Protein AF-W1XN38-F1 (afdb_monomer)

Nearest PDB structures (foldseek):
  1pem-assembly1_A-2  TM=1.004E+00  e=5.627E-11  Salmonella enterica subsp. enterica serovar Typhimurium
  1peo-assembly1_A-2  TM=1.005E+00  e=6.891E-11  Salmonella enterica subsp. enterica serovar Typhimurium
  1peq-assembly1_A  TM=1.005E+00  e=8.440E-11  Salmonella enterica subsp. enterica serovar Typhimurium
  1peu-assembly1_A-2  TM=1.003E+00  e=7.888E-11  Salmonella enterica subsp. enterica serovar Typhimurium
  6mv9-assembly1_B  TM=9.324E-01  e=2.978E-06  Bacillus subtilis

Solvent-accessible surface area (backbone atoms only — not comparable to full-atom values): 5429 Å² total; per-residue (Å²): 105,82,38,79,46,72,37,49,72,38,40,23,72,73,70,75,41,58,54,75,78,53,64,58,84,84,42,42,70,60,55,70,67,37,82,81,38,54,69,48,78,46,50,49,63,59,51,54,49,53,48,52,54,41,27,72,76,69,71,36,75,80,86,79,62,51,72,63,52,48,72,67,48,90,60,95,77,82,66,75,78,75,62,100,84,97

InterPro domains:
  IPR000788 Ribonucleotide reductase large subunit, C-terminal [PF02867] (2-86)
  IPR039718 Ribonucleoside-diphosphate reductase large subunit [PTHR11573] (2-86)

Radius of gyration: 14.74 Å; Cα contacts (8 Å, |Δi|>4): 72; chains: 1; bounding box: 33×34×30 Å

Organism: NCBI:txid408170

Sequence (86 aa):
AQMALFSPYDVERVYGKPFADIAISEHYDELVADERIRKKYLNARDFFQRLAEIQFESGYPYIMYEDTVNRANPIAGRINMSNLCS

Mean predicted align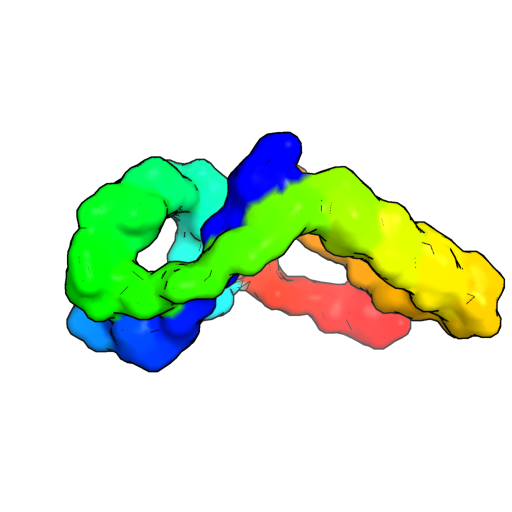ed error: 2.31 Å

Foldseek 3Di:
DKDKDWDQVQCCVVVVDGPLQDDCVVCVVVRVPDPSIDIDIDDPVVVVVVQVVVCVVPVDDDDDPQVVCQVPDPDPGGDRDDDPVD

Structure (mmCIF, N/CA/C/O backbone):
data_AF-W1XN38-F1
#
_entry.id   AF-W1XN38-F1
#
loop_
_atom_site.group_PDB
_atom_site.id
_atom_site.type_symbol
_atom_site.label_atom_id
_atom_site.label_alt_id
_atom_site.label_comp_id
_atom_site.label_asym_id
_atom_site.label_entity_id
_atom_site.label_seq_id
_atom_site.pdbx_PDB_ins_code
_atom_site.Cartn_x
_atom_site.Cartn_y
_atom_site.Cartn_z
_atom_site.occupancy
_atom_site.B_iso_or_equiv
_atom_site.auth_seq_id
_atom_site.auth_comp_id
_atom_site.auth_asym_id
_atom_site.auth_atom_id
_atom_site.pdbx_PDB_model_num
ATOM 1 N N . ALA A 1 1 ? -9.560 11.248 -6.099 1.00 78.62 1 ALA A N 1
ATOM 2 C CA . ALA A 1 1 ? -9.887 10.083 -5.253 1.00 78.62 1 ALA A CA 1
ATOM 3 C C . ALA A 1 1 ? -9.086 10.198 -3.963 1.00 78.62 1 ALA A C 1
ATOM 5 O O . ALA A 1 1 ? -7.928 10.601 -4.036 1.00 78.62 1 ALA A O 1
ATOM 6 N N . GLN A 1 2 ? -9.702 9.931 -2.812 1.00 95.38 2 GLN A N 1
ATOM 7 C CA . GLN A 1 2 ? -9.016 9.942 -1.515 1.00 95.38 2 GLN A CA 1
ATOM 8 C C . GLN A 1 2 ? -8.377 8.569 -1.262 1.00 95.38 2 GLN A C 1
ATOM 10 O O . GLN A 1 2 ? -8.980 7.550 -1.585 1.00 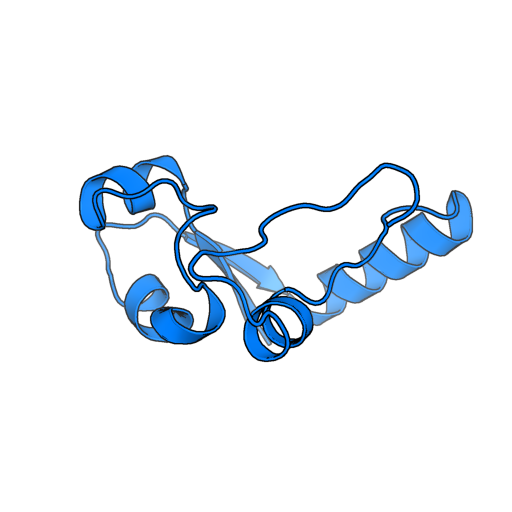95.38 2 GLN A O 1
ATOM 15 N N . MET A 1 3 ? -7.175 8.556 -0.696 1.00 98.19 3 MET A N 1
ATOM 16 C CA . MET A 1 3 ? -6.427 7.370 -0.284 1.00 98.19 3 MET A CA 1
ATOM 17 C C . MET A 1 3 ? -6.347 7.354 1.240 1.00 98.19 3 MET A C 1
ATOM 19 O O . MET A 1 3 ? -5.908 8.337 1.840 1.00 98.19 3 MET A O 1
ATOM 23 N N . ALA A 1 4 ? -6.786 6.260 1.856 1.00 98.44 4 ALA A N 1
ATOM 24 C CA . ALA A 1 4 ? -6.731 6.061 3.295 1.00 98.44 4 ALA A CA 1
ATOM 25 C C . ALA A 1 4 ? -5.391 5.428 3.693 1.00 98.44 4 ALA A C 1
ATOM 27 O O . ALA A 1 4 ? -4.973 4.416 3.139 1.00 98.44 4 ALA A O 1
ATOM 28 N N . LEU A 1 5 ? -4.725 6.028 4.675 1.00 98.44 5 LEU A N 1
ATOM 29 C CA . LEU A 1 5 ? -3.560 5.473 5.352 1.00 98.44 5 LEU A CA 1
ATOM 30 C C . LEU A 1 5 ? -4.000 4.941 6.709 1.00 98.44 5 LEU A C 1
ATOM 32 O O . LEU A 1 5 ? -4.476 5.716 7.542 1.00 98.44 5 LEU A O 1
ATOM 36 N N . PHE A 1 6 ? -3.814 3.648 6.941 1.00 98.56 6 PHE A N 1
ATOM 37 C CA . PHE A 1 6 ? -4.213 2.989 8.181 1.00 98.56 6 PHE A CA 1
ATOM 38 C C . PHE A 1 6 ? -3.056 2.941 9.181 1.00 98.56 6 PHE A C 1
ATOM 40 O O . PHE A 1 6 ? -1.894 2.804 8.806 1.00 98.56 6 PHE A O 1
ATOM 47 N N . SER A 1 7 ? -3.374 3.069 10.467 1.00 98.50 7 SER A N 1
ATOM 48 C CA . SER A 1 7 ? -2.420 2.942 11.572 1.00 98.50 7 SER A CA 1
ATOM 49 C C . SER A 1 7 ? -1.981 1.482 11.754 1.00 98.50 7 SER A C 1
ATOM 51 O O . SER A 1 7 ? -2.823 0.657 12.112 1.00 98.50 7 SER A O 1
ATOM 53 N N . PRO A 1 8 ? -0.687 1.140 11.585 1.00 98.38 8 PRO A N 1
ATOM 54 C CA . PRO A 1 8 ? -0.218 -0.233 11.778 1.00 98.38 8 PRO A CA 1
ATOM 55 C C . PRO A 1 8 ? -0.476 -0.762 13.192 1.00 98.38 8 PRO A C 1
ATOM 57 O O . PRO A 1 8 ? -0.846 -1.918 13.361 1.00 98.38 8 PRO A O 1
ATOM 60 N N . TYR A 1 9 ? -0.342 0.112 14.195 1.00 98.44 9 TYR A N 1
ATOM 61 C CA . TYR A 1 9 ? -0.581 -0.216 15.600 1.00 98.44 9 TYR A CA 1
ATOM 62 C C . TYR A 1 9 ? -2.035 -0.625 15.864 1.00 98.44 9 TYR A C 1
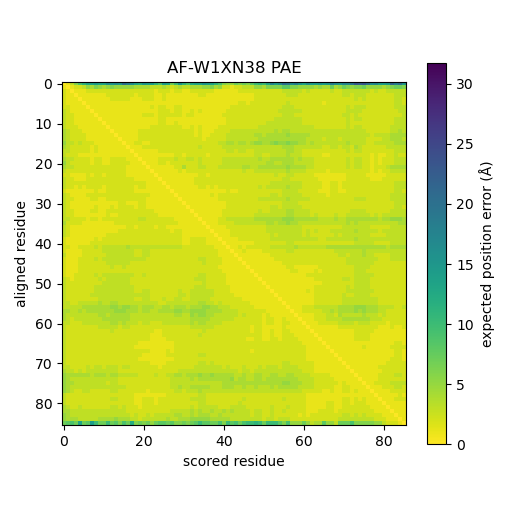ATOM 64 O O . TYR A 1 9 ? -2.291 -1.606 16.559 1.00 98.44 9 TYR A O 1
ATOM 72 N N . ASP A 1 10 ? -2.997 0.111 15.301 1.00 98.38 10 ASP A N 1
ATOM 73 C CA . ASP A 1 10 ? -4.414 -0.206 15.501 1.00 98.38 10 ASP A CA 1
ATOM 74 C C . ASP A 1 10 ? -4.811 -1.449 14.701 1.00 98.38 10 ASP A C 1
ATOM 76 O O . ASP A 1 10 ? -5.540 -2.300 15.207 1.00 98.38 10 ASP A O 1
ATOM 80 N N . VAL A 1 11 ? -4.285 -1.584 13.479 1.00 98.12 11 VAL A N 1
ATOM 81 C CA . VAL A 1 11 ? -4.502 -2.760 12.630 1.00 98.12 11 VAL A CA 1
A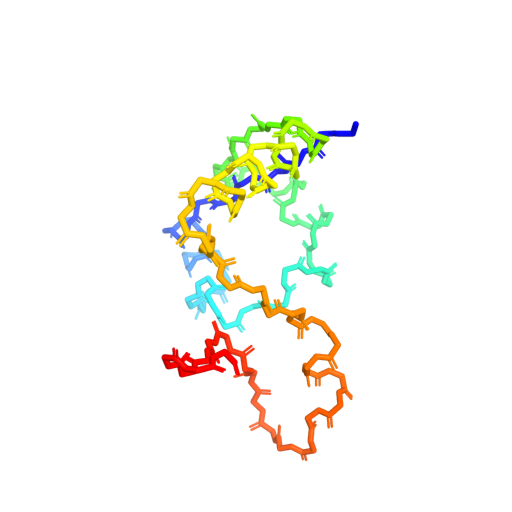TOM 82 C C . VAL A 1 11 ? -4.035 -4.030 13.337 1.00 98.12 11 VAL A C 1
ATOM 84 O O . VAL A 1 11 ? -4.812 -4.975 13.435 1.00 98.12 11 VAL A O 1
ATOM 87 N N . GLU A 1 12 ? -2.832 -4.043 13.913 1.00 98.12 12 GLU A N 1
ATOM 88 C CA . GLU A 1 12 ? -2.324 -5.210 14.641 1.00 98.12 12 GLU A CA 1
ATOM 89 C C . GLU A 1 12 ? -3.186 -5.564 15.857 1.00 98.12 12 GLU A C 1
ATOM 91 O O . GLU A 1 12 ? -3.503 -6.732 16.077 1.00 98.12 12 GLU A O 1
ATOM 96 N N . ARG A 1 13 ? -3.655 -4.561 16.607 1.00 97.75 13 ARG A N 1
ATOM 97 C CA . ARG A 1 13 ? -4.545 -4.778 17.758 1.00 97.75 13 ARG A CA 1
ATOM 98 C C . ARG A 1 13 ? -5.919 -5.323 17.374 1.00 97.75 13 AR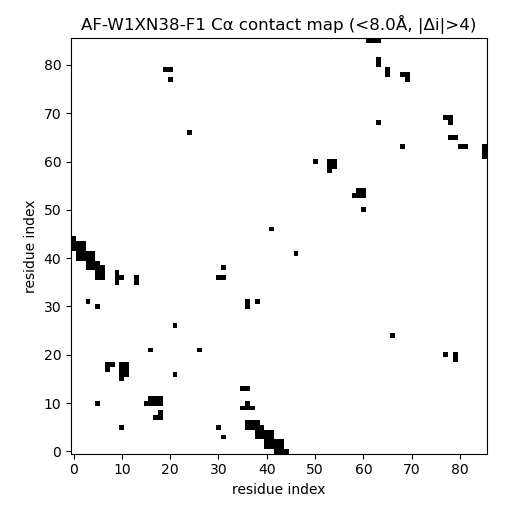G A C 1
ATOM 100 O O . ARG A 1 13 ? -6.513 -6.045 18.171 1.00 97.75 13 ARG A O 1
ATOM 107 N N . VAL A 1 14 ? -6.442 -4.947 16.209 1.00 97.25 14 VAL A N 1
ATOM 108 C CA . VAL A 1 14 ? -7.771 -5.366 15.742 1.00 97.25 14 VAL A CA 1
ATOM 109 C C . VAL A 1 14 ? -7.722 -6.714 15.020 1.00 97.25 14 VAL A C 1
ATOM 111 O O . VAL A 1 14 ? -8.576 -7.562 15.265 1.00 97.25 14 VAL A O 1
ATOM 114 N N . TYR A 1 15 ? -6.731 -6.919 14.152 1.00 96.31 15 TYR A N 1
ATOM 115 C CA . TYR A 1 15 ? -6.627 -8.090 13.275 1.00 96.31 15 TYR A CA 1
ATOM 116 C C . TYR A 1 15 ? -5.714 -9.190 13.834 1.00 96.31 15 TYR A C 1
ATOM 118 O O . TYR A 1 15 ? -5.684 -10.292 13.288 1.00 96.31 15 TYR A O 1
ATOM 126 N N . GLY A 1 16 ? -4.950 -8.914 14.897 1.00 97.44 16 GLY A N 1
ATOM 127 C CA . GLY A 1 16 ? -3.996 -9.863 15.480 1.00 97.44 16 GLY A CA 1
ATOM 128 C C . GLY A 1 16 ? -2.821 -10.202 14.557 1.00 97.44 16 GLY A C 1
ATOM 129 O O . GLY A 1 16 ? -2.157 -11.215 14.765 1.00 97.44 16 GLY A O 1
ATOM 130 N N . LYS A 1 17 ? -2.591 -9.390 13.518 1.00 96.50 17 LYS A N 1
ATOM 131 C CA . LYS A 1 17 ? -1.523 -9.554 12.528 1.00 96.50 17 LYS A CA 1
ATOM 132 C C . LYS A 1 17 ? -0.831 -8.218 12.274 1.00 96.50 17 LYS A C 1
ATOM 134 O O . LYS A 1 17 ? -1.530 -7.206 12.190 1.00 96.50 17 LYS A O 1
ATOM 139 N N . PRO A 1 18 ? 0.497 -8.198 12.082 1.00 97.19 18 PRO A N 1
ATOM 140 C CA . PRO A 1 18 ? 1.188 -7.002 11.624 1.00 97.19 18 PRO A CA 1
ATOM 141 C C . PRO A 1 18 ? 0.571 -6.465 10.330 1.00 97.19 18 PRO A C 1
ATOM 143 O O . PRO A 1 18 ? 0.090 -7.223 9.489 1.00 97.19 18 PRO A O 1
ATOM 146 N N . PHE A 1 19 ? 0.636 -5.147 10.141 1.00 97.81 19 PHE A N 1
ATOM 147 C CA . PHE A 1 19 ? 0.072 -4.473 8.966 1.00 97.81 19 PHE A CA 1
ATOM 148 C C . PHE A 1 19 ? 0.528 -5.084 7.631 1.00 97.81 19 PHE A C 1
ATOM 150 O O . PHE A 1 19 ? -0.275 -5.249 6.719 1.00 97.81 19 PHE A O 1
ATOM 157 N N . ALA A 1 20 ? 1.809 -5.452 7.542 1.00 96.56 20 ALA A N 1
ATOM 158 C CA . ALA A 1 20 ? 2.427 -6.006 6.339 1.00 96.56 20 ALA A CA 1
ATOM 159 C C . ALA A 1 20 ? 1.969 -7.438 5.989 1.00 96.56 20 ALA A C 1
ATOM 161 O O . ALA A 1 20 ? 2.321 -7.938 4.923 1.00 96.56 20 ALA A O 1
ATOM 162 N N . ASP A 1 21 ? 1.198 -8.092 6.863 1.00 96.69 21 ASP A N 1
ATOM 163 C CA . AS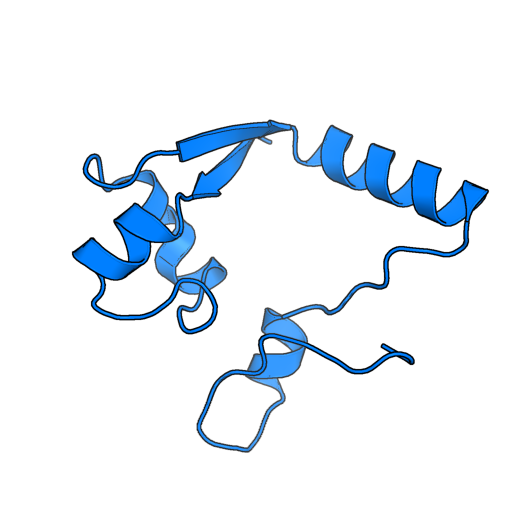P A 1 21 ? 0.738 -9.476 6.688 1.00 96.69 21 ASP A CA 1
ATOM 164 C C . ASP A 1 21 ? -0.763 -9.566 6.355 1.00 96.69 21 ASP A C 1
ATOM 166 O O . ASP A 1 21 ? -1.344 -10.657 6.326 1.00 96.69 21 ASP A O 1
ATOM 170 N N . ILE A 1 22 ? -1.408 -8.425 6.097 1.00 96.56 22 ILE A N 1
ATOM 171 C CA . ILE A 1 22 ? -2.827 -8.319 5.738 1.00 96.56 22 ILE A CA 1
ATOM 172 C C . ILE A 1 22 ? -2.947 -7.876 4.278 1.00 96.56 22 ILE A C 1
ATOM 174 O O . ILE A 1 22 ? -2.164 -7.065 3.792 1.00 96.56 22 ILE A O 1
ATOM 178 N N . ALA A 1 23 ? -3.943 -8.403 3.567 1.00 97.50 23 ALA A N 1
ATOM 179 C CA . ALA A 1 23 ? -4.255 -7.991 2.205 1.00 97.50 23 ALA A CA 1
ATOM 180 C C . ALA A 1 23 ? -5.003 -6.649 2.202 1.00 97.50 23 ALA A C 1
ATOM 182 O O . ALA A 1 23 ? -6.223 -6.613 2.359 1.00 97.50 23 ALA A O 1
ATOM 183 N N . ILE A 1 24 ? -4.279 -5.539 2.033 1.00 98.12 24 ILE A N 1
ATOM 184 C CA . ILE A 1 24 ? -4.868 -4.194 2.130 1.00 98.12 24 ILE A CA 1
ATOM 185 C C . ILE A 1 24 ? -5.973 -3.986 1.095 1.00 98.12 24 ILE A C 1
ATOM 187 O O . ILE A 1 24 ? -7.028 -3.473 1.449 1.00 98.12 24 ILE A O 1
ATOM 191 N N . SER A 1 25 ? -5.767 -4.414 -0.153 1.00 98.00 25 SER A N 1
ATOM 192 C CA . SER A 1 25 ? -6.767 -4.279 -1.217 1.00 98.00 25 SER A CA 1
ATOM 193 C C . SER A 1 25 ? -8.045 -5.078 -0.946 1.00 98.00 25 SER A C 1
ATOM 195 O O . SER A 1 25 ? -9.132 -4.599 -1.253 1.00 98.00 25 SER A O 1
ATOM 197 N N . GLU A 1 26 ? -7.935 -6.272 -0.357 1.00 97.94 26 GLU A N 1
ATOM 198 C CA . GLU A 1 26 ? -9.091 -7.127 -0.041 1.00 97.94 26 GLU A CA 1
ATOM 199 C C . GLU A 1 26 ? -9.904 -6.567 1.134 1.00 97.94 26 GLU A C 1
ATOM 201 O O . GLU A 1 26 ? -11.130 -6.607 1.111 1.00 97.94 26 GLU A O 1
ATOM 206 N N . HIS A 1 27 ? -9.224 -5.996 2.131 1.00 97.62 27 HIS A N 1
ATOM 207 C CA . HIS A 1 27 ? -9.844 -5.465 3.346 1.00 97.62 27 HIS A CA 1
ATOM 208 C C . HIS A 1 27 ? -10.041 -3.944 3.324 1.00 97.62 27 HIS A C 1
ATOM 210 O O . HIS A 1 27 ? -10.360 -3.361 4.357 1.00 97.62 27 HIS A O 1
ATOM 216 N N . TYR A 1 28 ? -9.836 -3.265 2.192 1.00 98.19 28 TYR A N 1
ATOM 217 C CA . TYR A 1 28 ? -9.757 -1.801 2.171 1.00 98.19 28 TYR A CA 1
ATOM 218 C C . TYR A 1 28 ? -11.023 -1.137 2.724 1.00 98.19 28 TYR A C 1
ATOM 220 O O . TYR A 1 28 ? -10.937 -0.293 3.617 1.00 98.19 28 TYR A O 1
ATOM 228 N N . ASP A 1 29 ? -12.198 -1.550 2.248 1.00 98.19 29 ASP A N 1
ATOM 229 C CA . ASP A 1 29 ? -13.475 -0.977 2.684 1.00 98.19 29 ASP A CA 1
ATOM 230 C C . ASP A 1 29 ? -13.789 -1.322 4.149 1.00 98.19 29 ASP A C 1
ATOM 232 O O . ASP A 1 29 ? -14.296 -0.477 4.890 1.00 98.19 29 ASP A O 1
ATOM 236 N N . GLU A 1 30 ? -13.415 -2.523 4.601 1.00 98.00 30 GLU A N 1
ATOM 237 C CA . GLU A 1 30 ? -13.549 -2.948 6.001 1.00 98.00 30 GLU A CA 1
ATOM 238 C C . GLU A 1 30 ? -12.666 -2.099 6.923 1.00 98.00 30 GLU A C 1
ATOM 240 O O . GLU A 1 30 ? -13.123 -1.576 7.942 1.00 98.00 30 GLU A O 1
ATOM 245 N N . LEU A 1 31 ? -11.405 -1.897 6.533 1.00 98.00 31 LEU A N 1
ATOM 246 C CA . LEU A 1 31 ? -10.456 -1.056 7.250 1.00 98.00 31 LEU A CA 1
ATOM 247 C C . LEU A 1 31 ? -10.930 0.396 7.286 1.00 98.00 31 LEU A C 1
ATOM 249 O O . LEU A 1 31 ? -10.824 1.031 8.334 1.00 98.00 31 LEU A O 1
ATOM 253 N N . VAL A 1 32 ? -11.473 0.929 6.183 1.00 98.19 32 VAL A N 1
ATOM 254 C CA . VAL A 1 32 ? -12.054 2.282 6.121 1.00 98.19 32 VAL A CA 1
ATOM 255 C C . VAL A 1 32 ? -13.233 2.415 7.088 1.00 98.19 32 VAL A C 1
ATOM 257 O O . VAL A 1 32 ? -13.278 3.391 7.845 1.00 98.19 32 VAL A O 1
ATOM 260 N N . ALA A 1 33 ? -14.133 1.432 7.119 1.00 98.25 33 ALA A N 1
ATOM 261 C CA . ALA A 1 33 ? -15.325 1.440 7.963 1.00 98.25 33 ALA A CA 1
ATOM 262 C C . ALA A 1 33 ? -15.030 1.259 9.467 1.00 98.25 33 ALA A C 1
ATOM 264 O O . ALA A 1 33 ? -15.783 1.765 10.295 1.00 98.25 33 ALA A O 1
ATOM 265 N N . ASP A 1 34 ? -13.941 0.583 9.850 1.00 98.00 34 ASP A N 1
ATOM 266 C CA . ASP A 1 34 ? -13.675 0.244 11.256 1.00 98.00 34 ASP A CA 1
ATOM 267 C C . ASP A 1 34 ? -13.179 1.438 12.090 1.00 98.00 34 ASP A C 1
ATOM 269 O O . ASP A 1 34 ? -11.995 1.782 12.074 1.00 98.00 34 ASP A O 1
ATOM 273 N N . GLU A 1 35 ? -14.060 2.070 12.862 1.00 97.81 35 GLU A N 1
ATOM 274 C CA . GLU A 1 35 ? -13.757 3.247 13.692 1.00 97.81 35 GLU A CA 1
ATOM 275 C C . GLU A 1 35 ? -12.628 3.044 14.719 1.00 97.81 35 GLU A C 1
ATOM 277 O O . GLU A 1 35 ? -12.020 4.022 15.157 1.00 97.81 35 GLU A O 1
ATOM 282 N N . ARG A 1 36 ? -12.291 1.795 15.075 1.00 98.12 36 ARG A N 1
ATOM 283 C CA . ARG A 1 36 ? -11.178 1.488 15.992 1.00 98.12 36 ARG A CA 1
ATOM 284 C C . ARG A 1 36 ? -9.813 1.758 15.359 1.00 98.12 36 ARG A C 1
ATOM 286 O O . ARG A 1 36 ? -8.827 1.898 16.077 1.00 98.12 36 ARG A O 1
ATOM 293 N N . ILE A 1 37 ? -9.748 1.816 14.028 1.00 98.44 37 ILE A N 1
ATOM 294 C CA . ILE A 1 37 ? -8.515 2.000 13.265 1.00 98.44 37 ILE A CA 1
ATOM 295 C C . ILE A 1 37 ? -8.383 3.462 12.883 1.00 98.44 37 ILE A C 1
ATOM 297 O O . ILE A 1 37 ? -9.179 3.997 12.104 1.00 98.44 37 ILE A O 1
ATOM 301 N N . ARG A 1 38 ? -7.336 4.119 13.385 1.00 98.50 38 ARG A N 1
ATOM 302 C CA . ARG A 1 38 ? -7.036 5.491 12.992 1.00 98.50 38 ARG A CA 1
ATOM 303 C C . ARG A 1 38 ? -6.656 5.539 11.512 1.00 98.50 38 ARG A C 1
ATOM 305 O O . ARG A 1 38 ? -5.760 4.816 11.072 1.00 98.50 38 ARG A O 1
ATOM 312 N N . LYS A 1 39 ? -7.276 6.467 10.774 1.00 98.38 39 LYS A N 1
ATOM 313 C CA . LYS A 1 39 ? -6.923 6.779 9.382 1.00 98.38 39 LYS A CA 1
ATOM 314 C C . LYS A 1 39 ? -6.380 8.189 9.220 1.00 98.38 39 LYS A C 1
ATOM 316 O O . LYS A 1 39 ? -6.745 9.106 9.956 1.00 98.38 39 LYS A O 1
ATOM 321 N N . LYS A 1 40 ? -5.537 8.367 8.210 1.00 98.31 40 LYS A N 1
ATOM 322 C CA . LYS A 1 40 ? -5.271 9.661 7.572 1.00 98.31 40 LYS A CA 1
ATOM 323 C C . LYS A 1 40 ? -5.687 9.574 6.112 1.00 98.31 40 LYS A C 1
ATOM 325 O O . LYS A 1 40 ? -5.692 8.485 5.551 1.00 98.31 40 LYS A O 1
ATOM 330 N N . TYR A 1 41 ? -5.995 10.710 5.504 1.00 98.25 41 TYR A N 1
ATOM 331 C CA . TYR A 1 41 ? -6.376 10.766 4.098 1.00 98.25 41 TYR A CA 1
ATOM 332 C C . TYR A 1 41 ? -5.434 11.667 3.317 1.00 98.25 41 TYR A C 1
ATOM 334 O O . TYR A 1 41 ? -4.966 12.685 3.828 1.00 98.25 41 TYR A O 1
ATOM 342 N N . LEU A 1 42 ? -5.169 11.270 2.080 1.00 97.25 42 LEU A N 1
ATOM 343 C CA . LEU A 1 42 ? -4.442 12.062 1.100 1.00 97.25 42 LEU A CA 1
ATOM 344 C C . LEU A 1 42 ? -5.049 11.875 -0.287 1.00 97.25 42 LEU A C 1
ATOM 346 O O . LEU A 1 42 ? -5.797 10.933 -0.537 1.00 97.25 42 LEU A O 1
ATOM 350 N N . ASN A 1 43 ? -4.732 12.768 -1.214 1.00 98.12 43 ASN A N 1
ATOM 351 C CA . ASN A 1 43 ? -5.176 12.629 -2.592 1.00 98.12 43 ASN A CA 1
ATOM 352 C C . ASN A 1 43 ? -4.293 11.619 -3.337 1.00 98.12 43 ASN A C 1
ATOM 354 O O . ASN A 1 43 ? -3.083 11.804 -3.450 1.00 98.12 43 ASN A O 1
ATOM 358 N N . ALA A 1 44 ? -4.908 10.573 -3.891 1.00 97.19 44 ALA A N 1
ATOM 359 C CA . ALA A 1 44 ? -4.191 9.533 -4.627 1.00 97.19 44 ALA A CA 1
ATOM 360 C C . ALA A 1 44 ? -3.433 10.079 -5.852 1.00 97.19 44 ALA A C 1
ATOM 362 O O . ALA A 1 44 ? -2.354 9.594 -6.182 1.00 97.19 44 ALA A O 1
ATOM 363 N N . ARG A 1 45 ? -3.974 11.104 -6.529 1.00 97.62 45 ARG A N 1
ATOM 364 C CA . ARG A 1 45 ? -3.313 11.711 -7.694 1.00 97.62 45 ARG A CA 1
ATOM 365 C C . ARG A 1 45 ? -2.045 12.451 -7.280 1.00 97.62 45 ARG A C 1
ATOM 367 O O . ARG A 1 45 ? -1.019 12.283 -7.929 1.00 97.62 45 ARG A O 1
ATOM 374 N N . ASP A 1 46 ? -2.115 13.200 -6.185 1.00 98.12 46 ASP A N 1
ATOM 375 C CA . ASP A 1 46 ? -0.980 13.971 -5.672 1.00 98.12 46 ASP A CA 1
ATOM 376 C C . ASP A 1 46 ? 0.120 13.029 -5.156 1.00 98.12 46 ASP A C 1
ATOM 378 O O . ASP A 1 46 ? 1.304 13.308 -5.327 1.00 98.12 46 ASP A O 1
ATOM 382 N N . PHE A 1 47 ? -0.253 11.864 -4.609 1.00 98.12 47 PHE A N 1
ATOM 383 C CA . PHE A 1 47 ? 0.697 10.802 -4.265 1.00 98.12 47 PHE A CA 1
ATOM 384 C C . PHE A 1 47 ? 1.489 10.311 -5.484 1.00 98.12 47 PHE A C 1
ATOM 386 O O . PHE A 1 47 ? 2.718 10.318 -5.448 1.00 98.12 47 PHE A O 1
ATOM 393 N N . PHE A 1 48 ? 0.811 9.928 -6.573 1.00 97.75 48 PHE A N 1
ATOM 394 C CA . PHE A 1 48 ? 1.501 9.471 -7.785 1.00 97.75 48 PHE A CA 1
ATOM 395 C C . PHE A 1 48 ? 2.296 10.585 -8.467 1.00 97.75 48 PHE A C 1
ATOM 397 O O . PHE A 1 48 ? 3.370 10.319 -9.001 1.00 97.75 48 PHE A O 1
ATOM 404 N N . GLN A 1 49 ? 1.811 11.827 -8.415 1.00 98.25 49 GLN A N 1
ATOM 405 C CA . GLN A 1 49 ? 2.570 12.977 -8.895 1.00 98.25 49 GLN A CA 1
ATOM 406 C C . GLN A 1 49 ? 3.882 13.125 -8.114 1.00 98.25 49 GLN A C 1
ATOM 408 O O . GLN A 1 49 ? 4.949 13.174 -8.720 1.00 98.25 49 GLN A O 1
ATOM 413 N N . ARG A 1 50 ? 3.821 13.121 -6.776 1.00 98.19 50 ARG A N 1
ATOM 414 C CA . ARG A 1 50 ? 5.017 13.249 -5.937 1.00 98.19 50 ARG A CA 1
ATOM 415 C C . ARG A 1 50 ? 5.986 12.084 -6.136 1.00 98.19 50 ARG A C 1
ATOM 417 O O . ARG A 1 50 ? 7.195 12.290 -6.133 1.00 98.19 50 ARG A O 1
ATOM 424 N N . LEU A 1 51 ? 5.463 10.873 -6.325 1.00 98.31 51 LEU A N 1
ATOM 425 C CA . LEU A 1 51 ? 6.267 9.692 -6.631 1.00 98.31 51 LEU A CA 1
ATOM 426 C C . LEU A 1 51 ? 7.037 9.866 -7.950 1.00 98.31 51 LEU A C 1
ATOM 428 O O . LEU A 1 51 ? 8.241 9.623 -7.977 1.00 98.31 51 LEU A O 1
ATOM 432 N N . ALA A 1 52 ? 6.375 10.351 -9.004 1.00 98.06 52 ALA A N 1
ATOM 433 C CA . ALA A 1 52 ? 7.003 10.607 -10.300 1.00 98.06 52 ALA A CA 1
ATOM 434 C C . ALA A 1 52 ? 8.047 11.738 -10.247 1.00 98.06 52 ALA A C 1
ATOM 436 O O . ALA A 1 52 ? 9.104 11.616 -10.861 1.00 98.06 52 ALA A O 1
ATOM 437 N N . GL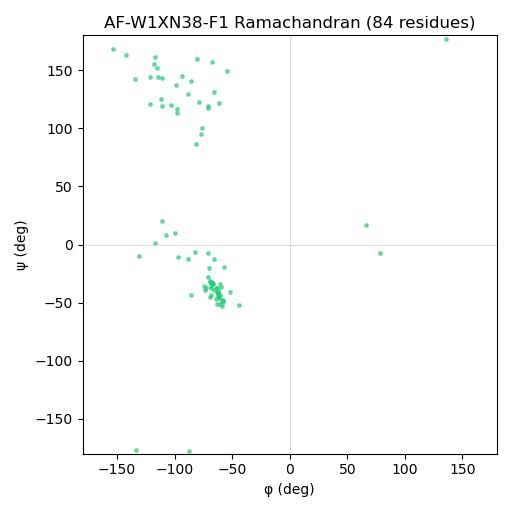U A 1 53 ? 7.787 12.813 -9.494 1.00 98.62 53 GLU A N 1
ATOM 438 C CA . GLU A 1 53 ? 8.754 13.901 -9.270 1.00 98.62 53 GLU A CA 1
ATOM 439 C C . GLU A 1 53 ? 10.048 13.379 -8.624 1.00 98.62 53 GLU A C 1
ATOM 441 O O . GLU A 1 53 ? 11.141 13.640 -9.120 1.00 98.62 53 GLU A O 1
ATOM 446 N N . ILE A 1 54 ? 9.940 12.579 -7.557 1.00 98.50 54 ILE A N 1
ATOM 447 C CA . ILE A 1 54 ? 11.116 12.038 -6.854 1.00 98.50 54 ILE A CA 1
ATOM 448 C C . ILE A 1 54 ? 11.865 11.022 -7.734 1.00 98.50 54 ILE A C 1
ATOM 450 O O . ILE A 1 54 ? 13.101 11.023 -7.755 1.00 98.50 54 ILE A O 1
ATOM 454 N N . GLN A 1 55 ? 11.142 10.201 -8.507 1.00 98.25 55 GLN A N 1
ATOM 455 C CA . GLN A 1 55 ? 11.750 9.288 -9.484 1.00 98.25 55 GLN A CA 1
ATOM 456 C C . GLN A 1 55 ? 12.509 10.043 -10.569 1.00 98.25 55 GLN A C 1
ATOM 458 O O . GLN A 1 55 ? 13.600 9.625 -10.948 1.00 98.25 55 GLN A O 1
ATOM 463 N N . PHE A 1 56 ? 11.967 11.164 -11.042 1.00 97.56 56 PHE A N 1
ATOM 464 C CA . PHE A 1 56 ? 12.643 12.011 -12.014 1.00 97.56 56 PHE A CA 1
ATOM 465 C C . PHE A 1 56 ? 13.950 12.593 -11.453 1.00 97.56 56 PHE A C 1
ATOM 467 O O . PHE A 1 56 ? 14.963 12.607 -12.146 1.00 97.56 56 PHE A O 1
ATOM 474 N N . GLU A 1 57 ? 13.943 13.037 -10.195 1.00 97.94 57 GLU A N 1
ATOM 475 C CA . GLU A 1 57 ? 15.107 13.654 -9.547 1.00 97.94 57 GLU A CA 1
ATOM 476 C C . GLU A 1 57 ? 16.202 12.650 -9.153 1.00 97.94 57 GLU A C 1
ATOM 478 O O . GLU A 1 57 ? 17.386 12.981 -9.200 1.00 97.94 57 GLU A O 1
ATOM 483 N N . SER A 1 58 ? 15.824 11.440 -8.728 1.00 98.00 58 SER A N 1
ATOM 484 C CA . SER A 1 58 ? 16.740 10.519 -8.034 1.00 98.00 58 SER A CA 1
ATOM 485 C C . SER A 1 58 ? 16.762 9.085 -8.567 1.00 98.00 58 SER A C 1
ATOM 487 O O . SER A 1 58 ? 17.608 8.296 -8.150 1.00 98.00 58 SER A O 1
ATOM 489 N N . GLY A 1 59 ? 15.841 8.719 -9.461 1.00 95.69 59 GLY A N 1
ATOM 490 C CA . GLY A 1 59 ? 15.646 7.344 -9.935 1.00 95.69 59 GLY A CA 1
ATOM 491 C C . GLY A 1 59 ? 14.877 6.427 -8.969 1.00 95.69 59 GLY A C 1
ATOM 492 O O . GLY A 1 59 ? 14.522 5.316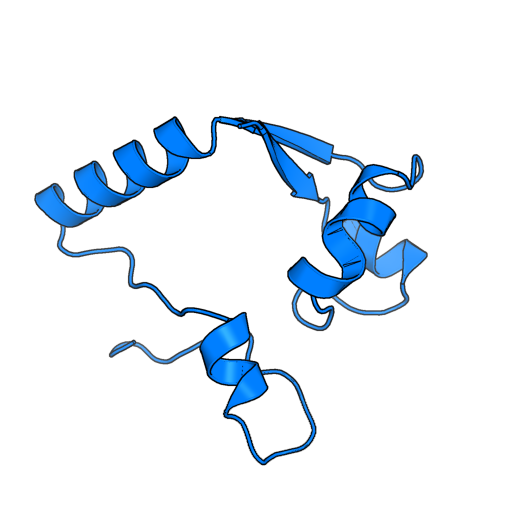 -9.351 1.00 95.69 59 GLY A O 1
ATOM 493 N N . TYR A 1 60 ? 14.576 6.883 -7.748 1.00 96.19 60 TYR A N 1
ATOM 494 C CA . TYR A 1 60 ? 13.831 6.158 -6.706 1.00 96.19 60 TYR A CA 1
ATOM 495 C C . TYR A 1 60 ? 12.516 6.883 -6.374 1.00 96.19 60 TYR A C 1
ATOM 497 O O . TYR A 1 60 ? 12.411 8.072 -6.655 1.00 96.19 60 TYR A O 1
ATOM 505 N N . PRO A 1 61 ? 11.512 6.244 -5.741 1.00 97.56 61 PRO A N 1
ATOM 506 C CA . PRO A 1 61 ? 11.474 4.873 -5.216 1.00 97.56 61 PRO A CA 1
ATOM 507 C C . PRO A 1 61 ? 11.187 3.796 -6.271 1.00 97.56 61 PRO A C 1
ATOM 509 O O . PRO A 1 61 ? 10.593 4.066 -7.314 1.00 97.56 61 PRO A O 1
ATOM 512 N N . TYR A 1 62 ? 11.557 2.553 -5.953 1.00 98.12 62 TYR A N 1
ATOM 513 C CA . TYR A 1 62 ? 11.085 1.373 -6.677 1.00 98.12 62 TYR A CA 1
ATOM 514 C C . TYR A 1 62 ? 9.588 1.150 -6.466 1.00 98.12 62 TYR A C 1
ATOM 516 O O . TYR A 1 62 ? 9.017 1.582 -5.463 1.00 98.12 62 TYR A O 1
ATOM 524 N N . ILE A 1 63 ? 8.964 0.434 -7.400 1.00 98.44 63 ILE A N 1
ATOM 525 C CA . ILE A 1 63 ? 7.545 0.089 -7.337 1.00 98.44 63 ILE A CA 1
ATOM 526 C C . ILE A 1 63 ? 7.413 -1.430 -7.361 1.00 98.44 63 ILE A C 1
ATOM 528 O O . ILE A 1 63 ? 7.801 -2.073 -8.331 1.00 98.44 63 ILE A O 1
ATOM 532 N N . MET A 1 64 ? 6.798 -1.983 -6.318 1.00 98.50 64 MET A N 1
ATOM 533 C CA . MET A 1 64 ? 6.330 -3.364 -6.291 1.00 98.50 64 MET A CA 1
ATOM 534 C C . MET A 1 64 ? 4.801 -3.353 -6.302 1.00 98.50 64 MET A C 1
ATOM 536 O O . MET A 1 64 ? 4.169 -2.823 -5.388 1.00 98.50 64 MET A O 1
ATOM 540 N N . TYR A 1 65 ? 4.192 -3.946 -7.326 1.00 98.50 65 TYR A N 1
ATOM 541 C CA . TYR A 1 65 ? 2.739 -4.095 -7.396 1.00 98.50 65 TYR A CA 1
ATOM 542 C C . TYR A 1 65 ? 2.293 -5.300 -6.557 1.00 98.50 65 TYR A C 1
ATOM 544 O O . TYR A 1 65 ? 2.171 -6.406 -7.084 1.00 98.50 65 TYR A O 1
ATOM 552 N N . GLU A 1 66 ? 2.066 -5.075 -5.258 1.00 98.50 66 GLU A N 1
ATOM 553 C CA . GLU A 1 66 ? 1.754 -6.107 -4.252 1.00 98.50 66 GLU A CA 1
ATOM 554 C C . GLU A 1 66 ? 0.717 -7.136 -4.734 1.00 98.50 66 GLU A C 1
ATOM 556 O O . GLU A 1 66 ? 0.982 -8.338 -4.684 1.00 98.50 66 GLU A O 1
ATOM 561 N N . ASP A 1 67 ? -0.435 -6.692 -5.241 1.00 98.50 67 ASP A N 1
ATOM 562 C CA . ASP A 1 67 ? -1.513 -7.593 -5.674 1.00 98.50 67 ASP A CA 1
ATOM 563 C C . ASP A 1 67 ? -1.165 -8.396 -6.927 1.00 98.50 67 ASP A C 1
ATOM 565 O O . ASP A 1 67 ? -1.654 -9.510 -7.112 1.00 98.50 67 ASP A O 1
ATOM 569 N N . THR A 1 68 ? -0.348 -7.841 -7.822 1.00 98.75 68 THR A N 1
ATOM 570 C CA . THR A 1 68 ? 0.131 -8.570 -9.004 1.00 98.75 68 THR A CA 1
ATOM 571 C C . THR A 1 68 ? 1.094 -9.667 -8.569 1.00 98.75 68 THR A C 1
ATOM 573 O O . THR A 1 68 ? 0.958 -10.812 -8.998 1.00 98.75 68 THR A O 1
ATOM 576 N N . VAL A 1 69 ? 2.023 -9.330 -7.670 1.00 98.62 69 VAL A N 1
ATOM 577 C CA . VAL A 1 69 ? 3.027 -10.252 -7.131 1.00 98.62 69 VAL A CA 1
ATOM 578 C C . VAL A 1 69 ? 2.365 -11.383 -6.345 1.00 98.62 69 VAL A C 1
ATOM 580 O O . VAL A 1 69 ? 2.605 -12.551 -6.636 1.00 98.62 69 VAL A O 1
ATOM 583 N N . ASN A 1 70 ? 1.482 -11.065 -5.395 1.00 98.50 70 ASN A N 1
ATOM 584 C CA . ASN A 1 70 ? 0.840 -12.071 -4.545 1.00 98.50 70 ASN A CA 1
ATOM 585 C C . ASN A 1 70 ? -0.152 -12.957 -5.305 1.00 98.50 70 ASN A C 1
ATOM 587 O O . ASN A 1 70 ? -0.263 -14.138 -5.001 1.00 98.50 70 ASN A O 1
ATOM 591 N N . ARG A 1 71 ? -0.828 -12.432 -6.333 1.00 98.31 71 ARG A N 1
ATOM 592 C CA . ARG A 1 71 ? -1.710 -13.237 -7.195 1.00 98.31 71 ARG A CA 1
ATOM 593 C C . ARG A 1 71 ? -0.942 -14.238 -8.054 1.00 98.31 71 ARG A C 1
ATOM 595 O O . ARG A 1 71 ? -1.475 -15.294 -8.374 1.00 98.31 71 ARG A O 1
ATOM 602 N N . ALA A 1 72 ? 0.281 -13.894 -8.450 1.00 98.50 72 ALA A N 1
ATOM 603 C CA . ALA A 1 72 ? 1.155 -14.768 -9.226 1.00 98.50 72 ALA A CA 1
ATOM 604 C C . ALA A 1 72 ? 2.023 -15.692 -8.350 1.00 98.50 72 ALA A C 1
ATOM 606 O O . ALA A 1 72 ? 2.640 -16.618 -8.874 1.00 98.50 72 ALA A O 1
ATOM 607 N N . ASN A 1 73 ? 2.090 -15.450 -7.038 1.00 98.31 73 ASN A N 1
ATOM 608 C CA . ASN A 1 73 ? 2.910 -16.217 -6.109 1.00 98.31 73 ASN A CA 1
ATOM 609 C C . ASN A 1 73 ? 2.336 -17.637 -5.896 1.00 98.31 73 ASN A C 1
ATOM 611 O O . ASN A 1 73 ? 1.224 -17.768 -5.385 1.00 98.31 73 ASN A O 1
ATOM 615 N N . PRO A 1 74 ? 3.079 -18.714 -6.220 1.00 98.12 74 PRO A N 1
ATOM 616 C CA . PRO A 1 74 ? 2.614 -20.086 -6.014 1.00 98.12 74 PRO A CA 1
ATOM 617 C C . PRO A 1 74 ? 2.822 -20.596 -4.577 1.00 98.12 74 PRO A C 1
ATOM 619 O O . PRO A 1 74 ? 2.415 -21.714 -4.262 1.00 98.12 74 PRO A O 1
ATOM 622 N N . ILE A 1 75 ? 3.499 -19.830 -3.716 1.00 98.44 75 ILE A N 1
ATOM 623 C CA . ILE A 1 75 ? 3.874 -20.243 -2.360 1.00 98.44 75 ILE A CA 1
ATOM 624 C C . ILE A 1 75 ? 2.889 -19.682 -1.334 1.00 98.44 75 ILE A C 1
ATOM 626 O O . ILE A 1 75 ? 2.543 -18.503 -1.374 1.00 98.44 75 ILE A O 1
ATOM 630 N N . ALA A 1 76 ? 2.488 -20.510 -0.365 1.00 97.81 76 ALA A N 1
ATOM 631 C CA . ALA A 1 76 ? 1.658 -20.074 0.753 1.00 97.81 76 ALA A CA 1
ATOM 632 C C . ALA A 1 76 ? 2.373 -18.996 1.586 1.00 97.81 76 ALA A C 1
ATOM 634 O O . ALA A 1 76 ? 3.456 -19.225 2.121 1.00 97.81 76 ALA A O 1
ATOM 635 N N . GLY A 1 77 ? 1.743 -17.829 1.703 1.00 96.00 77 GLY A N 1
ATOM 636 C CA . GLY A 1 77 ? 2.297 -16.651 2.365 1.00 96.00 77 GLY A CA 1
ATOM 637 C C . GLY A 1 77 ? 2.045 -15.389 1.544 1.00 96.00 77 GLY A C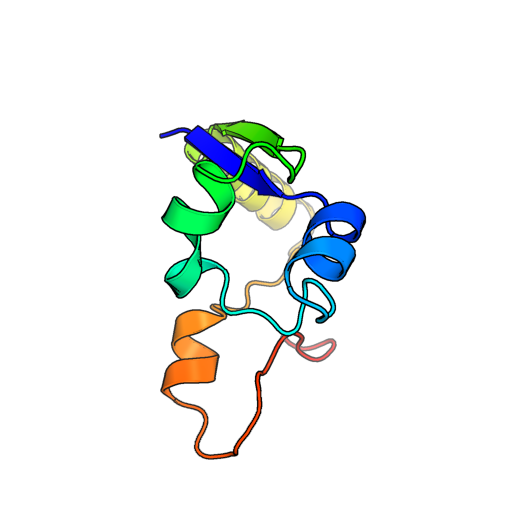 1
ATOM 638 O O . GLY A 1 77 ? 1.483 -15.455 0.450 1.00 96.00 77 GLY A O 1
ATOM 639 N N . ARG A 1 78 ? 2.454 -14.237 2.082 1.00 97.19 78 ARG A N 1
ATOM 640 C CA . ARG A 1 78 ? 2.403 -12.952 1.377 1.00 97.19 78 ARG A CA 1
ATOM 641 C C . ARG A 1 78 ? 3.808 -12.419 1.129 1.00 97.19 78 ARG A C 1
ATOM 643 O O . ARG A 1 78 ? 4.692 -12.573 1.967 1.00 97.19 78 ARG A O 1
ATOM 650 N N . ILE A 1 79 ? 3.993 -11.774 -0.014 1.00 98.38 79 ILE A N 1
ATOM 651 C CA . ILE A 1 79 ? 5.193 -11.020 -0.370 1.00 98.38 79 ILE A CA 1
ATOM 652 C C . ILE A 1 79 ? 4.901 -9.550 -0.076 1.00 98.38 79 ILE A C 1
ATOM 654 O O . ILE A 1 79 ? 4.041 -8.948 -0.721 1.00 98.38 79 ILE A O 1
ATOM 658 N N . ASN A 1 80 ? 5.601 -8.994 0.913 1.00 98.19 80 ASN A N 1
ATOM 659 C CA . ASN A 1 80 ? 5.402 -7.632 1.422 1.00 98.19 80 ASN A CA 1
ATOM 660 C C . ASN A 1 80 ? 6.629 -6.717 1.232 1.00 98.19 80 ASN A C 1
ATOM 662 O O . ASN A 1 80 ? 6.603 -5.551 1.622 1.00 98.19 80 ASN A O 1
ATOM 666 N N . MET A 1 81 ? 7.699 -7.226 0.620 1.00 98.25 81 MET A N 1
ATOM 667 C CA . MET A 1 81 ? 8.919 -6.483 0.314 1.00 98.25 81 MET A CA 1
ATOM 668 C C . MET A 1 81 ? 9.636 -7.090 -0.894 1.00 98.25 81 MET A C 1
ATOM 670 O O . MET A 1 81 ? 9.328 -8.208 -1.306 1.00 98.25 81 MET A O 1
ATOM 674 N N . SER A 1 82 ? 10.626 -6.366 -1.413 1.00 98.12 82 SER A N 1
ATOM 675 C CA . SER A 1 82 ? 11.553 -6.861 -2.432 1.00 98.12 82 SER A CA 1
ATOM 676 C C . SER A 1 82 ? 13.004 -6.525 -2.072 1.00 98.12 82 SER A C 1
ATOM 678 O O . SER A 1 82 ? 13.281 -6.002 -0.990 1.00 98.12 82 SER A O 1
ATOM 680 N N . ASN A 1 83 ? 13.947 -6.863 -2.949 1.00 97.88 83 ASN A N 1
ATOM 681 C CA . ASN A 1 83 ? 15.368 -6.616 -2.741 1.00 97.88 83 ASN A CA 1
ATOM 682 C C . ASN A 1 83 ? 15.804 -5.214 -3.224 1.00 97.88 83 ASN A C 1
ATOM 684 O O . ASN A 1 83 ? 15.017 -4.402 -3.707 1.00 97.88 83 ASN A O 1
ATOM 688 N N . LEU A 1 84 ? 17.109 -4.938 -3.114 1.00 97.88 84 LEU A N 1
ATOM 689 C CA . LEU A 1 84 ? 17.723 -3.679 -3.557 1.00 97.88 84 LEU A CA 1
ATOM 690 C C . LEU A 1 84 ? 17.664 -3.460 -5.083 1.00 97.88 84 LEU A C 1
ATOM 692 O O . LEU A 1 84 ? 17.934 -2.353 -5.539 1.00 97.88 84 LEU A O 1
ATOM 696 N N . CYS A 1 85 ? 17.314 -4.482 -5.863 1.00 96.44 85 CYS A N 1
ATOM 697 C CA . CYS A 1 85 ? 17.182 -4.401 -7.319 1.00 96.44 85 CYS A CA 1
ATOM 698 C C . CYS A 1 85 ? 15.720 -4.524 -7.785 1.00 96.44 85 CYS A C 1
ATOM 700 O O . CYS A 1 85 ? 15.502 -4.778 -8.969 1.00 96.44 85 CYS A O 1
ATOM 702 N N . SER A 1 86 ? 14.777 -4.265 -6.862 1.00 76.25 86 SER A N 1
ATOM 703 C CA . SER A 1 86 ? 13.310 -4.230 -7.003 1.00 76.25 86 SER A CA 1
ATOM 704 C C . SER A 1 86 ? 12.598 -5.532 -7.341 1.00 76.25 86 SER A C 1
ATOM 706 O O . SER A 1 86 ? 13.115 -6.350 -8.124 1.00 76.25 86 SER A O 1
#

pLDDT: mean 97.41, std 3.17, range [76.25, 98.75]

Secondary structure (DSSP, 8-state):
-EEEEEPHHHHHHHHSS-GGGS-TTTSHHHHHH-TTS-EEEEEHHHHHHHHHHHHHHHS------HHHHHHH--SSS------TT-